Protein AF-A0A0B6YHU2-F1 (afdb_monomer_lite)

Structure (mmCIF, N/CA/C/O backbone):
data_AF-A0A0B6YHU2-F1
#
_entry.id   AF-A0A0B6YHU2-F1
#
loop_
_atom_site.group_PDB
_atom_site.id
_atom_site.type_symbol
_atom_site.label_atom_id
_atom_site.label_alt_id
_atom_site.label_comp_id
_atom_site.label_asym_id
_atom_site.label_entity_id
_atom_site.label_seq_id
_atom_site.pdbx_PDB_ins_code
_atom_site.Cartn_x
_atom_site.Cartn_y
_atom_site.Cartn_z
_atom_site.occupancy
_atom_site.B_iso_or_equiv
_atom_site.auth_seq_id
_atom_site.auth_comp_id
_atom_site.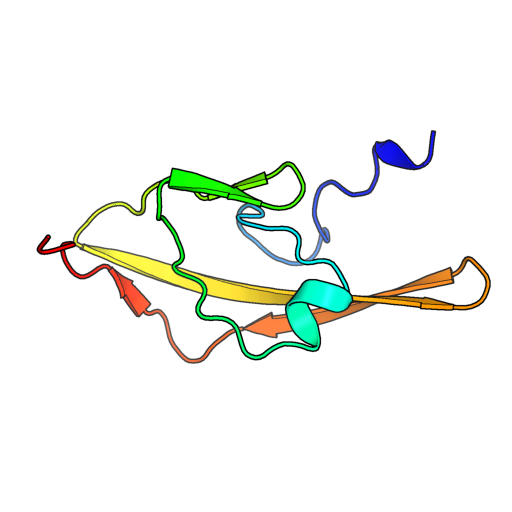auth_asym_id
_atom_site.auth_atom_id
_atom_site.pdbx_PDB_model_num
ATOM 1 N N . SER A 1 1 ? 0.607 13.075 -20.692 1.00 36.97 1 SER A N 1
ATOM 2 C CA . SER A 1 1 ? 1.753 12.606 -19.895 1.00 36.97 1 SER A CA 1
ATOM 3 C C . SER A 1 1 ? 1.410 11.276 -19.244 1.00 36.97 1 SER A C 1
ATOM 5 O O . SER A 1 1 ? 0.284 11.122 -18.773 1.00 36.97 1 SER A O 1
ATOM 7 N N . ALA A 1 2 ? 2.346 10.326 -19.242 1.00 38.28 2 ALA A N 1
ATOM 8 C CA . ALA A 1 2 ? 2.212 8.995 -18.639 1.00 38.28 2 ALA A CA 1
ATOM 9 C C . ALA A 1 2 ? 1.979 9.029 -17.110 1.00 38.28 2 ALA A C 1
ATOM 11 O O . ALA A 1 2 ? 1.545 8.035 -16.533 1.00 38.28 2 ALA A O 1
ATOM 12 N N . ASP A 1 3 ? 2.165 10.189 -16.474 1.00 43.75 3 ASP A N 1
ATOM 13 C CA . ASP A 1 3 ? 2.041 10.385 -15.023 1.00 43.75 3 ASP A CA 1
ATOM 14 C C . ASP A 1 3 ? 0.622 10.239 -14.457 1.00 43.75 3 ASP A C 1
ATOM 16 O O . ASP A 1 3 ? 0.447 9.989 -13.267 1.00 43.75 3 ASP A O 1
ATOM 20 N N . VAL A 1 4 ? -0.424 10.352 -15.281 1.00 41.06 4 VAL A N 1
ATOM 21 C CA . VAL A 1 4 ? -1.814 10.354 -14.777 1.00 41.06 4 VAL A CA 1
ATOM 22 C C . VAL A 1 4 ? -2.382 8.934 -14.599 1.00 41.06 4 VAL A C 1
AT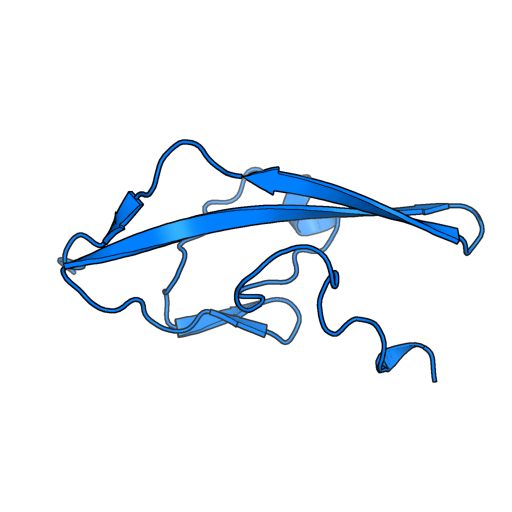OM 24 O O . VAL A 1 4 ? -3.376 8.747 -13.897 1.00 41.06 4 VAL A O 1
ATOM 27 N N . ARG A 1 5 ? -1.738 7.901 -15.167 1.00 41.75 5 ARG A N 1
ATOM 28 C CA . ARG A 1 5 ? -2.247 6.512 -15.178 1.00 41.75 5 ARG A CA 1
ATOM 29 C C . ARG A 1 5 ? -1.651 5.583 -14.113 1.00 41.75 5 ARG A C 1
ATOM 31 O O . ARG A 1 5 ? -1.949 4.397 -14.124 1.00 41.75 5 ARG A O 1
ATOM 38 N N . LYS A 1 6 ? -0.898 6.109 -13.138 1.00 47.44 6 LYS A N 1
ATOM 39 C CA . LYS A 1 6 ? -0.601 5.384 -11.882 1.00 47.44 6 LYS A CA 1
ATOM 40 C C . LYS A 1 6 ? -1.781 5.380 -10.895 1.00 47.44 6 LYS A C 1
ATOM 42 O O . LYS A 1 6 ? -1.695 4.813 -9.812 1.00 47.44 6 LYS A O 1
ATOM 47 N N . LYS A 1 7 ? -2.911 6.003 -11.248 1.00 47.41 7 LYS A N 1
ATOM 48 C CA . LYS A 1 7 ? -4.120 6.003 -10.422 1.00 47.41 7 LYS A CA 1
ATOM 49 C C . LYS A 1 7 ? -4.847 4.664 -10.543 1.00 47.41 7 LYS A C 1
ATOM 51 O O . LYS A 1 7 ? -5.673 4.500 -11.430 1.00 47.41 7 LYS A O 1
ATOM 56 N N . ARG A 1 8 ? -4.586 3.789 -9.566 1.00 54.91 8 ARG A N 1
ATOM 57 C CA . ARG A 1 8 ? -5.298 2.532 -9.280 1.00 54.91 8 ARG A CA 1
ATOM 58 C C . ARG A 1 8 ? -5.086 1.452 -10.341 1.00 54.91 8 ARG A C 1
ATOM 60 O O . ARG A 1 8 ? -5.449 1.610 -11.501 1.00 54.91 8 ARG A O 1
ATOM 67 N N . PHE A 1 9 ? -4.592 0.292 -9.920 1.00 62.66 9 PHE A N 1
ATOM 68 C CA . PHE A 1 9 ? -4.883 -0.919 -10.675 1.00 62.66 9 PHE A CA 1
ATOM 69 C C . PHE A 1 9 ? -6.405 -1.114 -10.616 1.00 62.66 9 PHE A C 1
ATOM 71 O O . PHE A 1 9 ? -6.948 -1.386 -9.548 1.00 62.66 9 PHE A O 1
ATOM 78 N N . ALA A 1 10 ? -7.098 -0.889 -11.736 1.00 60.00 10 ALA A N 1
ATOM 79 C CA . ALA A 1 10 ? -8.560 -0.779 -11.795 1.00 60.00 10 ALA A CA 1
ATOM 80 C C . ALA A 1 10 ? -9.317 -2.023 -11.282 1.00 60.00 10 ALA A C 1
ATOM 82 O O . ALA A 1 10 ? -10.518 -1.944 -11.050 1.00 60.00 10 ALA A O 1
ATOM 83 N N . GLY A 1 11 ? -8.626 -3.151 -11.087 1.00 72.06 11 GLY A N 1
ATOM 84 C CA . GLY A 1 11 ? -9.208 -4.406 -10.615 1.00 72.06 11 GLY A CA 1
ATOM 85 C C . GLY A 1 11 ? -9.159 -4.655 -9.104 1.00 72.06 11 GLY A C 1
ATOM 86 O O . GLY A 1 11 ? -9.726 -5.651 -8.671 1.00 72.06 11 GLY A O 1
ATOM 87 N N . VAL A 1 12 ? -8.498 -3.812 -8.299 1.00 81.69 12 VAL A N 1
ATOM 88 C CA . VAL A 1 12 ? -8.372 -4.039 -6.844 1.00 81.69 12 VAL A CA 1
ATOM 89 C C . VAL A 1 12 ? -9.108 -2.940 -6.065 1.00 81.69 12 VAL A C 1
ATOM 91 O O . VAL A 1 12 ? -8.842 -1.755 -6.294 1.00 81.69 12 VAL A O 1
ATOM 94 N N . PRO A 1 13 ? -10.037 -3.294 -5.155 1.00 84.00 13 PRO A N 1
ATOM 95 C CA . PRO A 1 13 ? -10.782 -2.315 -4.372 1.00 84.00 13 PRO A CA 1
ATOM 96 C C . PRO A 1 13 ? -9.890 -1.595 -3.351 1.00 84.00 13 PRO A C 1
ATOM 98 O O . PRO A 1 13 ? -8.882 -2.123 -2.889 1.00 84.00 13 PRO A O 1
ATOM 101 N N . GLY A 1 14 ? -10.308 -0.391 -2.953 1.00 86.12 14 GLY A N 1
ATOM 102 C CA . GLY A 1 14 ? -9.661 0.393 -1.898 1.00 86.12 14 GLY A CA 1
ATOM 103 C C . GLY A 1 14 ? -8.875 1.604 -2.404 1.00 86.12 14 GLY A C 1
ATOM 104 O O . GLY A 1 14 ? -9.155 2.168 -3.468 1.00 86.12 14 GLY A O 1
ATOM 105 N N . TYR A 1 15 ? -7.917 2.053 -1.594 1.00 88.56 15 TYR A N 1
ATOM 106 C CA . TYR A 1 15 ? -6.996 3.139 -1.927 1.00 88.56 15 TYR A CA 1
ATOM 107 C C . TYR A 1 15 ? -5.548 2.661 -1.782 1.00 88.56 15 TYR A C 1
ATOM 109 O O . TYR A 1 15 ? -5.263 1.713 -1.056 1.00 88.56 15 TYR A O 1
ATOM 117 N N . VAL A 1 16 ? -4.631 3.318 -2.489 1.00 90.31 16 VAL A N 1
ATOM 118 C CA . VAL A 1 16 ? -3.202 3.001 -2.419 1.00 90.31 16 VAL A CA 1
ATOM 119 C C . VAL A 1 16 ? -2.599 3.722 -1.221 1.00 90.31 16 VAL A C 1
ATOM 121 O O . VAL A 1 16 ? -2.689 4.946 -1.132 1.00 90.31 16 VAL A O 1
ATOM 124 N N . THR A 1 17 ? -1.998 2.955 -0.315 1.00 92.06 17 THR A N 1
ATOM 125 C CA . THR A 1 17 ? -1.442 3.465 0.947 1.00 92.06 17 THR A CA 1
ATOM 126 C C . THR A 1 17 ? 0.068 3.726 0.867 1.00 92.06 17 THR A C 1
ATOM 128 O O . THR A 1 17 ? 0.607 4.510 1.640 1.00 92.06 17 THR A O 1
ATOM 131 N N . ALA A 1 18 ? 0.749 3.101 -0.099 1.00 91.88 18 ALA A N 1
ATOM 132 C CA . ALA A 1 18 ? 2.167 3.291 -0.374 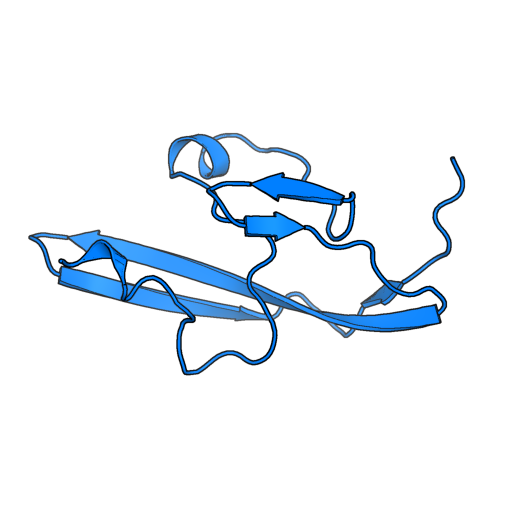1.00 91.88 18 ALA A CA 1
ATOM 133 C C . ALA A 1 18 ? 2.522 2.856 -1.805 1.00 91.88 18 ALA A C 1
ATOM 135 O O . ALA A 1 18 ? 1.949 1.897 -2.322 1.00 91.88 18 ALA A O 1
ATOM 136 N N . GLU A 1 19 ? 3.516 3.512 -2.405 1.00 90.19 19 GLU A N 1
ATOM 137 C CA . GLU A 1 19 ? 4.287 2.976 -3.534 1.00 90.19 19 GLU A CA 1
ATOM 138 C C . GLU A 1 19 ? 5.722 2.722 -3.061 1.00 90.19 19 GLU A C 1
ATOM 140 O O . GLU A 1 19 ? 6.383 3.612 -2.521 1.00 90.19 19 GLU A O 1
ATOM 145 N N . LEU A 1 20 ? 6.187 1.483 -3.232 1.00 87.12 20 LEU A N 1
ATOM 146 C CA . LEU A 1 20 ? 7.530 1.049 -2.860 1.00 87.12 20 LEU A CA 1
ATOM 147 C C . LEU A 1 20 ? 8.368 0.894 -4.128 1.00 87.12 20 LEU A C 1
ATOM 149 O O . LEU A 1 20 ? 7.982 0.179 -5.053 1.00 87.12 20 LEU A O 1
ATOM 153 N N . SER A 1 21 ? 9.525 1.554 -4.171 1.00 86.12 21 SER A N 1
ATOM 154 C CA . SER A 1 21 ? 10.472 1.386 -5.276 1.00 86.12 21 SER A CA 1
ATOM 155 C C . SER A 1 21 ? 11.137 0.001 -5.221 1.00 86.12 21 SER A C 1
ATOM 157 O O . SER A 1 21 ? 11.178 -0.609 -4.148 1.00 86.12 21 SER A O 1
ATOM 159 N N . PRO A 1 22 ? 11.746 -0.489 -6.317 1.00 83.50 22 PRO A N 1
ATOM 160 C CA . PRO A 1 22 ? 12.483 -1.755 -6.304 1.00 83.50 22 PRO A CA 1
ATOM 161 C C . PRO A 1 22 ? 13.543 -1.849 -5.192 1.00 83.50 22 PRO A C 1
ATOM 163 O O . PRO A 1 22 ? 13.717 -2.907 -4.593 1.00 83.50 22 PRO A O 1
ATOM 166 N N . VAL A 1 23 ? 14.192 -0.729 -4.850 1.00 81.75 23 VAL A N 1
ATOM 167 C CA . VAL A 1 23 ? 15.172 -0.647 -3.751 1.00 81.75 23 VAL A CA 1
ATOM 168 C C . VAL A 1 23 ? 14.519 -0.858 -2.380 1.00 81.75 23 VAL A C 1
ATOM 170 O O . VAL A 1 23 ? 15.139 -1.398 -1.468 1.00 81.75 23 VAL A O 1
ATOM 173 N N . ASN A 1 24 ? 13.259 -0.450 -2.211 1.00 79.56 24 ASN A N 1
ATOM 174 C CA . ASN A 1 24 ? 12.526 -0.680 -0.967 1.00 79.56 24 ASN A CA 1
ATOM 175 C C . ASN A 1 24 ? 12.096 -2.141 -0.808 1.00 79.56 24 ASN A C 1
ATOM 177 O O . ASN A 1 24 ? 11.954 -2.587 0.324 1.00 79.56 24 ASN A O 1
ATOM 181 N N . VAL A 1 25 ? 11.892 -2.863 -1.916 1.00 75.12 25 VAL A N 1
ATOM 182 C CA . VAL A 1 25 ? 11.469 -4.273 -1.915 1.00 75.12 25 VAL A CA 1
ATOM 183 C C . VAL A 1 25 ? 12.656 -5.223 -1.734 1.00 75.12 25 VAL A C 1
ATOM 185 O O . VAL A 1 25 ? 12.514 -6.260 -1.094 1.00 75.12 25 VAL A O 1
ATOM 188 N N . SER A 1 26 ? 13.835 -4.878 -2.263 1.00 79.75 26 SER A N 1
ATOM 189 C CA . SER A 1 26 ? 15.042 -5.709 -2.123 1.00 79.75 26 SER A CA 1
ATOM 190 C C . SER A 1 26 ? 15.597 -5.747 -0.696 1.00 79.75 26 SER A C 1
ATOM 192 O O . SER A 1 26 ? 16.332 -6.666 -0.338 1.00 79.75 26 SER A O 1
ATOM 194 N N . GLN A 1 27 ? 15.231 -4.773 0.136 1.00 78.88 27 GLN A N 1
ATOM 195 C CA . GLN A 1 27 ? 15.554 -4.745 1.555 1.00 78.88 27 GLN A CA 1
ATOM 196 C C . GLN A 1 27 ? 14.344 -5.228 2.352 1.00 78.88 27 GLN A C 1
ATOM 198 O O . GLN A 1 27 ? 13.255 -4.674 2.222 1.00 78.88 27 GLN A O 1
ATOM 203 N N . ARG A 1 28 ? 14.524 -6.223 3.229 1.00 73.50 28 ARG A N 1
ATOM 204 C CA . ARG A 1 28 ? 13.479 -6.601 4.190 1.00 73.50 28 ARG A CA 1
ATOM 205 C C . ARG A 1 28 ? 13.235 -5.417 5.130 1.00 73.50 28 ARG A C 1
ATOM 207 O O . ARG A 1 28 ? 14.025 -5.182 6.039 1.00 73.50 28 ARG A O 1
ATOM 214 N N . ARG A 1 29 ? 12.164 -4.661 4.886 1.00 76.00 29 ARG A N 1
ATOM 215 C CA . ARG A 1 29 ? 11.745 -3.517 5.701 1.00 76.00 29 ARG A CA 1
ATOM 216 C C . ARG A 1 29 ? 10.401 -3.797 6.344 1.00 76.00 29 ARG A C 1
ATOM 218 O O . ARG A 1 29 ? 9.502 -4.342 5.707 1.00 76.00 29 ARG A O 1
ATOM 225 N N . GLU A 1 30 ? 10.272 -3.395 7.600 1.00 83.44 30 GLU A N 1
ATOM 226 C CA . GLU A 1 30 ? 8.973 -3.330 8.251 1.00 83.44 30 GLU A CA 1
ATOM 227 C C . GLU A 1 30 ? 8.157 -2.189 7.646 1.00 83.44 30 GLU A C 1
ATOM 229 O O . GLU A 1 30 ? 8.669 -1.099 7.376 1.00 83.44 30 GLU A O 1
ATOM 234 N N . PHE A 1 31 ? 6.880 -2.463 7.403 1.00 85.38 31 PHE A N 1
ATOM 235 C CA . PHE A 1 31 ? 5.924 -1.499 6.890 1.00 85.38 31 PHE A CA 1
ATOM 236 C C . PHE A 1 31 ? 4.650 -1.591 7.722 1.00 85.38 31 PHE A C 1
ATOM 238 O O . PHE A 1 31 ? 4.050 -2.661 7.826 1.00 85.38 31 PHE A O 1
ATOM 245 N N . ILE A 1 32 ? 4.250 -0.468 8.315 1.00 89.88 32 ILE A N 1
ATOM 246 C CA . ILE A 1 32 ? 3.057 -0.370 9.155 1.00 89.88 32 ILE A CA 1
ATOM 247 C C . ILE A 1 32 ? 1.958 0.259 8.310 1.00 89.88 32 ILE A C 1
ATOM 249 O O . ILE A 1 32 ? 2.109 1.381 7.842 1.00 89.88 32 ILE A O 1
ATOM 253 N N . VAL A 1 33 ? 0.852 -0.449 8.097 1.00 89.44 33 VAL A N 1
ATOM 254 C CA . VAL A 1 33 ? -0.322 0.118 7.419 1.00 89.44 33 VAL A CA 1
ATOM 255 C C . VAL A 1 33 ? -1.058 1.034 8.397 1.00 89.44 33 VAL A C 1
ATOM 257 O O . VAL A 1 33 ? -1.420 0.607 9.489 1.00 89.44 33 VAL A O 1
ATOM 260 N N . GLY A 1 34 ? -1.298 2.275 7.982 1.00 92.06 34 GLY A N 1
ATOM 261 C CA . GLY A 1 34 ? -2.010 3.291 8.750 1.00 92.06 34 GLY A CA 1
ATOM 262 C C . GLY A 1 34 ? -1.186 4.089 9.746 1.00 92.06 34 GLY A C 1
ATOM 263 O O . GLY A 1 34 ? -1.723 4.514 10.762 1.00 92.06 34 GLY A O 1
ATOM 264 N N . ASP A 1 35 ? 0.097 4.311 9.468 1.00 92.75 35 ASP A N 1
ATOM 265 C CA . ASP A 1 35 ? 0.980 5.103 10.333 1.00 92.75 35 ASP A CA 1
ATOM 266 C C . ASP A 1 35 ? 0.951 6.621 10.054 1.00 92.75 35 ASP A C 1
ATOM 268 O O . ASP A 1 35 ? 1.764 7.371 10.592 1.00 92.75 35 ASP A O 1
ATOM 272 N N . GLY A 1 36 ? 0.062 7.079 9.169 1.00 93.12 36 GLY A N 1
ATOM 273 C CA . GLY A 1 36 ? -0.114 8.485 8.804 1.00 93.12 36 GLY A CA 1
ATOM 274 C C . GLY A 1 36 ? 0.963 9.057 7.874 1.00 93.12 36 GLY A C 1
ATOM 275 O O . GLY A 1 36 ? 0.825 10.194 7.415 1.00 93.12 36 GLY A O 1
ATOM 276 N N . LYS A 1 37 ? 2.028 8.306 7.554 1.00 93.31 37 LYS A N 1
ATOM 277 C CA . LYS A 1 37 ? 3.161 8.810 6.757 1.00 93.31 37 LYS A CA 1
ATOM 278 C C . LYS A 1 37 ? 2.905 8.735 5.252 1.00 93.31 37 LYS A C 1
ATOM 280 O O . LYS A 1 37 ? 1.948 8.125 4.7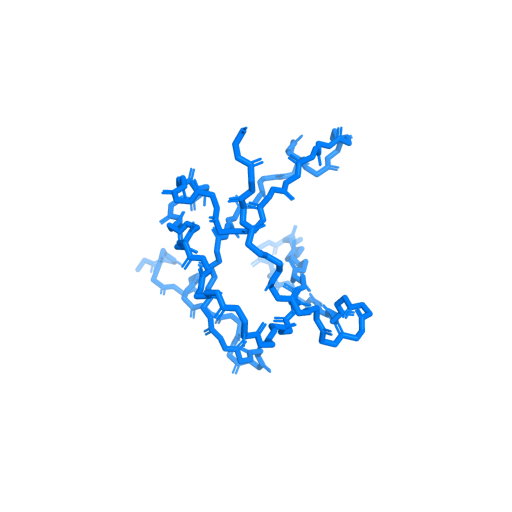87 1.00 93.31 37 LYS A O 1
ATOM 285 N N . SER A 1 38 ? 3.772 9.371 4.464 1.00 92.00 38 SER A N 1
ATOM 286 C CA . SER A 1 38 ? 3.705 9.326 2.998 1.00 92.00 38 SER A CA 1
ATOM 287 C C . SER A 1 38 ? 4.780 8.424 2.393 1.00 92.00 38 SER A C 1
ATOM 289 O O . SER A 1 38 ? 5.949 8.515 2.765 1.00 92.00 38 SER A O 1
ATOM 291 N N . TYR A 1 39 ? 4.399 7.606 1.411 1.00 90.00 39 TYR A N 1
ATOM 292 C CA . TYR A 1 39 ? 5.273 6.656 0.720 1.00 90.00 39 TYR A CA 1
ATOM 293 C C . TYR A 1 39 ? 5.027 6.699 -0.787 1.00 90.00 39 TYR A C 1
ATOM 295 O O . TYR A 1 39 ? 3.922 6.416 -1.252 1.00 90.00 39 TYR A O 1
ATOM 303 N N . GLY A 1 40 ? 6.054 7.064 -1.560 1.00 86.00 40 GLY A N 1
ATOM 304 C CA . GLY A 1 40 ? 5.966 7.104 -3.024 1.00 86.00 40 GLY A CA 1
ATOM 305 C C . GLY A 1 40 ? 4.842 8.008 -3.552 1.00 86.00 40 GLY A C 1
ATOM 306 O O . GLY A 1 40 ? 4.222 7.697 -4.560 1.00 86.00 40 GLY A O 1
ATOM 307 N N . GLY A 1 41 ? 4.543 9.103 -2.845 1.00 88.81 41 GLY A N 1
ATOM 308 C CA . GLY A 1 41 ? 3.478 10.049 -3.205 1.00 88.81 41 GLY A CA 1
ATOM 309 C C . GLY A 1 41 ? 2.078 9.693 -2.688 1.00 88.81 41 GLY A C 1
ATOM 310 O O . GLY A 1 41 ? 1.141 10.452 -2.929 1.00 88.81 41 GLY A O 1
ATOM 311 N N . TYR A 1 42 ? 1.924 8.587 -1.955 1.00 89.88 42 TYR A N 1
ATOM 312 C CA . TYR A 1 42 ? 0.658 8.176 -1.339 1.00 89.88 42 TYR A CA 1
ATOM 313 C C . TYR A 1 42 ? 0.675 8.394 0.169 1.00 89.88 42 TYR A C 1
ATOM 315 O O . TYR A 1 42 ? 1.693 8.160 0.811 1.00 89.88 42 TYR A O 1
ATOM 323 N N . VAL A 1 43 ? -0.463 8.807 0.731 1.00 92.25 43 VAL A N 1
ATOM 324 C CA . VAL A 1 43 ? -0.642 8.976 2.179 1.00 92.25 43 VAL A CA 1
ATOM 325 C C . VAL A 1 43 ? -1.173 7.680 2.787 1.00 92.25 43 VAL A C 1
ATOM 327 O O . VAL A 1 43 ? -2.257 7.216 2.420 1.00 92.25 43 VAL A O 1
ATOM 330 N N . ASN A 1 44 ? -0.445 7.142 3.759 1.00 94.00 44 ASN A N 1
ATOM 331 C CA . ASN A 1 44 ? -0.793 5.954 4.523 1.00 94.00 44 ASN A CA 1
ATOM 332 C C . ASN A 1 44 ? -1.750 6.299 5.670 1.00 94.00 44 ASN A C 1
ATOM 334 O O . ASN A 1 44 ? -1.353 6.353 6.830 1.00 94.00 44 ASN A O 1
ATOM 338 N N . LYS A 1 45 ? -3.001 6.616 5.325 1.00 92.31 45 LYS A N 1
ATOM 339 C CA . LYS A 1 45 ? -4.007 7.133 6.268 1.00 92.31 45 LYS A CA 1
ATOM 340 C C . LYS A 1 45 ? -4.187 6.231 7.486 1.00 92.31 45 LYS A C 1
ATOM 342 O O . LYS A 1 45 ? -4.295 5.019 7.328 1.00 92.31 45 LYS A O 1
ATOM 347 N N . GLU A 1 46 ? -4.304 6.848 8.658 1.00 92.56 46 GLU A N 1
ATOM 348 C CA . GLU A 1 46 ? -4.601 6.156 9.913 1.00 92.56 46 GLU A CA 1
ATOM 349 C C . GLU A 1 46 ? -5.820 5.236 9.783 1.00 92.56 46 GLU A C 1
ATOM 351 O O . GLU A 1 46 ? -6.848 5.609 9.205 1.00 92.56 46 GLU A O 1
ATOM 356 N N . LEU A 1 47 ? -5.691 4.016 10.310 1.00 89.38 47 LEU A N 1
ATOM 357 C CA . LEU A 1 47 ? -6.789 3.055 10.326 1.00 89.38 47 LEU A CA 1
ATOM 358 C C . LEU A 1 47 ? -7.804 3.430 11.406 1.00 89.38 47 LEU A C 1
ATOM 360 O O . LEU A 1 47 ? -7.458 3.850 12.510 1.00 89.38 47 LEU A O 1
ATOM 364 N N . GLN A 1 48 ? -9.079 3.219 11.097 1.00 89.25 48 GLN A N 1
ATOM 365 C CA . GLN A 1 48 ? -10.142 3.307 12.086 1.00 89.25 48 GLN A CA 1
ATOM 366 C C . GLN A 1 48 ? -10.019 2.130 13.045 1.00 89.25 48 GLN A C 1
ATOM 368 O O . GLN A 1 48 ? -9.776 1.002 12.622 1.00 89.25 48 GLN A O 1
ATOM 373 N N . ARG A 1 49 ? -10.206 2.395 14.340 1.00 84.81 49 ARG A N 1
ATOM 374 C CA . ARG A 1 49 ? -10.195 1.356 15.373 1.00 84.81 49 ARG A CA 1
ATOM 375 C C . ARG A 1 49 ? -11.356 0.379 15.171 1.00 84.81 49 ARG A C 1
ATOM 377 O O . ARG A 1 49 ? -12.409 0.751 14.655 1.00 84.81 49 ARG A O 1
ATOM 384 N N . SER A 1 50 ? -11.154 -0.860 15.616 1.00 83.12 50 SER A N 1
ATOM 385 C CA . SER A 1 50 ? -12.163 -1.930 15.605 1.00 83.12 50 SER A CA 1
ATOM 386 C C . SER A 1 50 ? -12.828 -2.174 14.242 1.00 83.12 50 SER A C 1
ATOM 388 O O . SER A 1 50 ? -14.018 -2.472 14.162 1.00 83.12 50 SER A O 1
ATOM 390 N N . SER A 1 51 ? -12.067 -2.007 13.160 1.00 86.06 51 SER A N 1
ATOM 391 C CA . SER A 1 51 ? -12.514 -2.198 11.783 1.00 86.06 51 SER A CA 1
ATOM 392 C C . SER A 1 51 ? -11.759 -3.349 11.116 1.00 86.06 51 SER A C 1
ATOM 394 O O . SER A 1 51 ? -10.641 -3.699 11.499 1.00 86.06 51 SER A O 1
ATOM 396 N N . TYR A 1 52 ? -12.377 -3.952 10.101 1.00 85.44 52 TYR A N 1
ATOM 397 C CA . TYR A 1 52 ? -11.775 -5.030 9.321 1.00 85.44 52 TYR A CA 1
ATOM 398 C C . TYR A 1 52 ? -11.175 -4.488 8.031 1.00 85.44 52 TYR A C 1
ATOM 400 O O . TYR A 1 52 ? -11.857 -3.822 7.251 1.00 85.44 52 TYR A O 1
ATOM 408 N N . TYR A 1 53 ? -9.916 -4.835 7.780 1.00 88.38 53 TYR A N 1
ATOM 409 C CA . TYR A 1 53 ? -9.203 -4.414 6.581 1.00 88.38 53 TYR A CA 1
ATOM 410 C C . TYR A 1 53 ? -8.738 -5.613 5.764 1.00 88.38 53 TYR A C 1
ATOM 412 O O . TYR A 1 53 ? -8.232 -6.602 6.296 1.00 88.38 53 TYR A O 1
ATOM 420 N N . MET A 1 54 ? -8.878 -5.496 4.446 1.00 89.81 54 MET A N 1
ATOM 421 C CA . MET A 1 54 ? -8.229 -6.375 3.479 1.00 89.81 54 MET A CA 1
ATOM 422 C C . MET A 1 54 ? -7.034 -5.633 2.899 1.00 89.81 54 MET A C 1
ATOM 424 O O . MET A 1 54 ? -7.185 -4.524 2.383 1.00 89.81 54 MET A O 1
ATOM 428 N N . VAL A 1 55 ? -5.853 -6.240 2.977 1.00 88.69 55 VAL A N 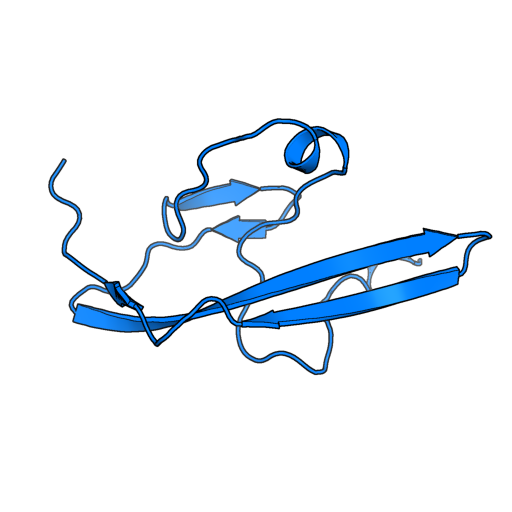1
ATOM 429 C CA . VAL A 1 55 ? -4.638 -5.666 2.401 1.00 88.69 55 VAL A CA 1
ATOM 4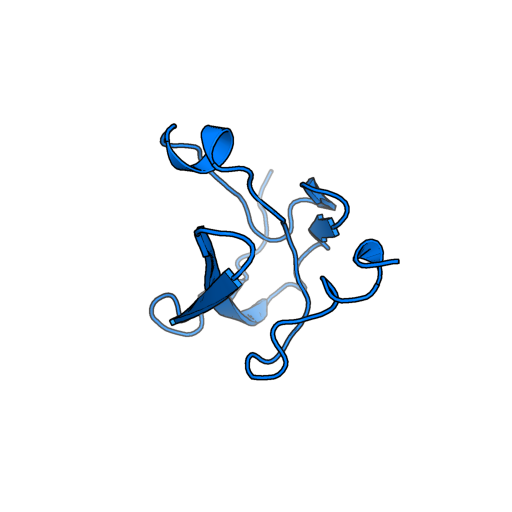30 C C . VAL A 1 55 ? -4.312 -6.410 1.117 1.00 88.69 55 VAL A C 1
ATOM 432 O O . VAL A 1 55 ? -4.182 -7.634 1.109 1.00 88.69 55 VAL A O 1
ATOM 435 N N . TYR A 1 56 ? -4.162 -5.657 0.036 1.00 90.38 56 TYR A N 1
ATOM 436 C CA . TYR A 1 56 ? -3.735 -6.164 -1.259 1.00 90.38 56 TYR A CA 1
ATOM 437 C C . TYR A 1 56 ? -2.341 -5.628 -1.554 1.00 90.38 56 TYR A C 1
ATOM 439 O O . TYR A 1 56 ? -2.089 -4.435 -1.374 1.00 90.38 56 TYR A O 1
ATOM 447 N N . TYR A 1 57 ? -1.447 -6.491 -2.029 1.00 88.25 57 TYR A N 1
ATOM 448 C CA . TYR A 1 57 ? -0.183 -6.057 -2.612 1.00 88.25 57 TYR A CA 1
ATOM 449 C C . TYR A 1 57 ? -0.247 -6.225 -4.125 1.00 88.25 57 TYR A C 1
ATOM 451 O O . TYR A 1 57 ? -0.791 -7.202 -4.643 1.00 88.25 57 TYR A O 1
ATOM 459 N N . ILE A 1 58 ? 0.292 -5.236 -4.831 1.00 89.62 58 ILE A N 1
ATOM 460 C CA . ILE A 1 58 ? 0.313 -5.178 -6.289 1.00 89.62 58 ILE A CA 1
ATOM 461 C C . ILE A 1 58 ? 1.775 -5.067 -6.702 1.00 89.62 58 ILE A C 1
ATOM 463 O O . ILE A 1 58 ? 2.495 -4.192 -6.223 1.00 89.62 58 ILE A O 1
ATOM 467 N N . VAL A 1 59 ? 2.206 -5.951 -7.593 1.00 88.50 59 VAL A N 1
ATOM 468 C CA . VAL A 1 59 ? 3.537 -5.927 -8.195 1.00 88.50 59 VAL A CA 1
ATOM 469 C C . VAL A 1 59 ? 3.390 -5.440 -9.627 1.00 88.50 59 VAL A C 1
ATOM 471 O O . VAL A 1 59 ? 2.637 -6.016 -10.412 1.00 88.50 59 VAL A O 1
ATOM 474 N N . LEU A 1 60 ? 4.117 -4.377 -9.958 1.00 87.69 60 LEU A N 1
ATOM 475 C CA . LEU A 1 60 ? 4.226 -3.856 -11.314 1.00 87.69 60 LEU A CA 1
ATOM 476 C C . LEU A 1 60 ? 5.599 -4.232 -11.869 1.00 87.69 60 LEU A C 1
ATOM 478 O O . LEU A 1 60 ? 6.614 -3.999 -11.215 1.00 87.69 60 LEU A O 1
ATOM 482 N N . SER A 1 61 ? 5.627 -4.791 -13.075 1.00 84.75 61 SER A N 1
ATOM 483 C CA . SER A 1 61 ? 6.861 -5.096 -13.798 1.00 84.75 61 SER A CA 1
ATOM 484 C C . SER A 1 61 ? 6.887 -4.327 -15.112 1.00 84.75 61 SER A C 1
ATOM 486 O O . SER A 1 61 ? 5.924 -4.383 -15.879 1.00 84.75 61 SER A O 1
ATOM 488 N N . LEU A 1 62 ? 7.981 -3.605 -15.356 1.00 84.75 62 LEU A N 1
ATOM 489 C CA . LEU A 1 62 ? 8.223 -2.852 -16.583 1.00 84.75 62 LEU A CA 1
ATOM 490 C C . LEU A 1 62 ? 9.336 -3.542 -17.372 1.00 84.75 62 LEU A C 1
ATOM 492 O O . LEU A 1 62 ? 10.478 -3.590 -16.916 1.00 84.75 62 LEU A O 1
ATOM 496 N N . LEU A 1 63 ? 9.013 -4.035 -18.565 1.00 85.69 63 LEU A N 1
ATOM 497 C CA . LEU A 1 63 ? 9.981 -4.616 -19.493 1.00 85.69 63 LEU A CA 1
ATOM 498 C C . LEU A 1 63 ? 9.744 -4.036 -20.885 1.00 85.69 63 LEU A C 1
ATOM 500 O O . LEU A 1 63 ? 8.627 -4.099 -21.389 1.00 85.69 63 LEU A O 1
ATOM 504 N N . ASN A 1 64 ? 10.783 -3.477 -21.510 1.00 89.38 64 ASN A N 1
ATOM 505 C CA . ASN A 1 64 ? 10.716 -2.900 -22.861 1.00 89.38 64 ASN A CA 1
ATOM 506 C C . ASN A 1 64 ? 9.533 -1.929 -23.047 1.00 89.38 64 ASN A C 1
ATOM 508 O O . ASN A 1 64 ? 8.768 -2.039 -24.002 1.00 89.38 64 ASN A O 1
ATOM 512 N N . SER A 1 65 ? 9.353 -1.004 -22.098 1.00 85.69 65 SER A N 1
ATOM 513 C CA . SER A 1 65 ? 8.246 -0.030 -22.072 1.00 85.69 65 SER A CA 1
ATOM 514 C C . SER A 1 65 ? 6.839 -0.630 -21.920 1.00 85.69 65 SER A C 1
ATOM 516 O O . SER A 1 65 ? 5.855 0.106 -21.987 1.00 85.69 65 SER A O 1
ATOM 518 N N . ASN A 1 66 ? 6.726 -1.937 -21.677 1.00 84.75 66 ASN A N 1
ATOM 519 C CA . ASN A 1 66 ? 5.468 -2.604 -21.384 1.00 84.75 66 ASN A CA 1
ATOM 520 C C . ASN A 1 66 ? 5.328 -2.847 -19.877 1.00 84.75 66 ASN A C 1
ATOM 522 O O . ASN A 1 66 ? 6.186 -3.485 -19.261 1.00 84.75 66 ASN A O 1
ATOM 526 N N . THR A 1 67 ? 4.238 -2.350 -19.293 1.00 85.12 67 THR A N 1
ATOM 527 C CA . THR A 1 67 ? 3.928 -2.536 -17.873 1.00 85.12 67 THR A CA 1
ATOM 528 C C . THR A 1 67 ? 2.933 -3.673 -17.708 1.00 85.12 67 THR A C 1
ATOM 530 O O . THR A 1 67 ? 1.810 -3.607 -18.204 1.00 85.12 67 THR A O 1
ATOM 533 N N . THR A 1 68 ? 3.321 -4.687 -16.945 1.00 87.00 68 THR A N 1
ATOM 534 C CA . THR A 1 68 ? 2.440 -5.765 -16.489 1.00 87.00 68 THR A CA 1
ATOM 535 C C . THR A 1 68 ? 2.195 -5.634 -14.992 1.00 87.00 68 THR A C 1
ATOM 537 O O . THR A 1 68 ? 3.000 -5.047 -14.265 1.00 87.00 68 THR A O 1
ATOM 540 N N . ALA A 1 69 ? 1.063 -6.152 -14.530 1.00 87.12 69 ALA A N 1
ATOM 541 C CA . ALA A 1 69 ? 0.656 -6.068 -13.139 1.00 87.12 69 ALA A CA 1
ATOM 542 C C . ALA A 1 69 ? 0.141 -7.422 -12.658 1.00 87.12 69 ALA A C 1
ATOM 544 O O . ALA A 1 69 ? -0.596 -8.103 -13.370 1.00 87.12 69 ALA A O 1
ATOM 545 N N . SER A 1 70 ? 0.505 -7.777 -11.433 1.00 88.81 70 SER A N 1
ATOM 546 C CA . SER A 1 70 ? -0.063 -8.899 -10.694 1.00 88.81 70 SER A CA 1
ATOM 547 C C . SER A 1 70 ? -0.414 -8.434 -9.289 1.00 88.81 70 SER A C 1
ATOM 549 O O . SER A 1 70 ? 0.178 -7.481 -8.779 1.00 88.81 70 SER A O 1
ATOM 551 N N . TRP A 1 71 ? -1.391 -9.073 -8.661 1.00 90.00 71 TRP A N 1
ATOM 552 C CA . TRP A 1 71 ? -1.834 -8.710 -7.324 1.00 90.00 71 TRP A CA 1
ATOM 553 C C . TRP A 1 71 ? -2.253 -9.941 -6.539 1.00 90.00 71 TRP A C 1
ATOM 555 O O . TRP A 1 71 ? -2.621 -10.971 -7.102 1.00 90.00 71 TRP A O 1
ATOM 565 N N . SER A 1 72 ? -2.192 -9.821 -5.220 1.00 89.25 72 SER A N 1
ATOM 566 C CA . SER A 1 72 ? -2.703 -10.836 -4.312 1.00 89.25 72 SER A CA 1
ATOM 567 C C . SER A 1 72 ? -3.107 -10.202 -2.986 1.00 89.25 72 SER A C 1
ATOM 569 O O . SER A 1 72 ? -2.641 -9.121 -2.612 1.00 89.25 72 SER A O 1
ATOM 571 N N . GLN A 1 73 ? -4.032 -10.860 -2.297 1.00 88.12 73 GLN A N 1
ATOM 572 C CA . GLN A 1 73 ? -4.503 -10.450 -0.985 1.00 88.12 73 GLN A CA 1
ATOM 573 C C . GLN A 1 73 ? -3.628 -11.095 0.097 1.00 88.12 73 GLN A C 1
ATOM 575 O O . GLN A 1 73 ? -3.337 -12.292 0.050 1.00 88.12 73 GLN A O 1
ATOM 580 N N . LEU A 1 74 ? -3.230 -10.318 1.104 1.00 83.44 74 LEU A N 1
ATOM 581 C CA . LEU A 1 74 ? -2.674 -10.867 2.341 1.00 83.44 74 LEU A CA 1
ATOM 582 C C . LEU A 1 74 ? -3.753 -11.676 3.087 1.00 83.44 74 LEU A C 1
ATOM 584 O O . LEU A 1 74 ? -4.944 -11.372 3.009 1.00 83.44 74 LEU A O 1
ATOM 588 N N . ARG A 1 75 ? -3.341 -12.748 3.778 1.00 74.44 75 ARG A N 1
ATOM 589 C CA . ARG A 1 75 ? -4.251 -13.682 4.470 1.00 74.44 75 ARG A CA 1
ATOM 590 C C . ARG A 1 75 ? -5.233 -12.959 5.399 1.00 74.44 75 ARG A C 1
ATOM 592 O O . ARG A 1 75 ? -4.770 -12.192 6.229 1.00 74.44 75 ARG A O 1
ATOM 599 N N . ALA A 1 76 ? -6.513 -13.354 5.307 1.00 60.50 76 ALA A N 1
ATOM 600 C CA . ALA A 1 76 ? -7.677 -12.974 6.126 1.00 60.50 76 ALA A CA 1
ATOM 601 C C . ALA A 1 76 ? -7.861 -11.464 6.387 1.00 60.50 76 ALA A C 1
ATOM 603 O O . ALA A 1 76 ? -6.931 -10.669 6.341 1.00 60.50 76 ALA A O 1
ATOM 604 N N . ALA A 1 77 ? -9.097 -11.033 6.644 1.00 62.25 77 ALA A N 1
ATOM 605 C CA . ALA A 1 77 ? -9.306 -9.660 7.087 1.00 62.25 77 ALA A CA 1
ATOM 606 C C . ALA A 1 77 ? -8.625 -9.472 8.453 1.00 62.25 77 ALA A C 1
ATOM 608 O O . ALA A 1 77 ? -8.904 -10.222 9.391 1.00 62.25 77 ALA A O 1
ATOM 609 N N . ILE A 1 78 ? -7.724 -8.494 8.556 1.00 67.25 78 ILE A N 1
ATOM 610 C CA . ILE A 1 78 ? -7.040 -8.179 9.811 1.00 67.25 78 ILE A CA 1
ATOM 611 C C . ILE A 1 78 ? -7.915 -7.179 10.564 1.00 67.25 78 ILE A C 1
ATOM 613 O O . ILE A 1 78 ? -8.298 -6.141 10.020 1.00 67.25 78 ILE A O 1
ATOM 617 N N . HIS A 1 79 ? -8.256 -7.514 11.807 1.00 66.44 79 HIS A N 1
ATOM 618 C CA . HIS A 1 79 ? -8.941 -6.600 12.710 1.00 66.44 79 HIS A CA 1
ATOM 619 C C . HIS A 1 79 ? -7.935 -5.563 13.212 1.00 66.44 79 HIS A C 1
ATOM 621 O O . HIS A 1 79 ? -6.907 -5.927 13.788 1.00 66.44 79 HIS A O 1
ATOM 627 N N . SER A 1 80 ? -8.215 -4.279 12.994 1.00 62.88 80 SER A N 1
ATOM 628 C CA . SER A 1 80 ? -7.381 -3.206 13.529 1.00 62.88 80 SER A CA 1
ATOM 629 C C . SER A 1 80 ? -7.443 -3.247 15.057 1.00 62.88 80 SER A C 1
ATOM 631 O O . SER A 1 80 ? -8.485 -2.953 15.656 1.00 62.88 80 SER A O 1
ATOM 633 N N . VAL A 1 81 ? -6.337 -3.618 15.693 1.00 64.56 81 VAL A N 1
ATOM 634 C CA . VAL A 1 81 ? -6.182 -3.454 17.138 1.00 64.56 81 VAL A CA 1
ATOM 635 C C . VAL A 1 81 ? -5.919 -1.978 17.452 1.00 64.56 81 VAL A C 1
ATOM 637 O O . VAL A 1 81 ? -5.352 -1.270 16.614 1.00 64.56 81 VAL A O 1
ATOM 640 N N . PRO A 1 82 ? -6.348 -1.474 18.620 1.00 58.72 82 PRO A N 1
ATOM 641 C CA . PRO A 1 82 ? -5.921 -0.162 19.081 1.00 58.72 82 PRO A CA 1
ATOM 642 C C . PRO A 1 82 ? -4.391 -0.087 19.078 1.00 58.72 82 PRO A C 1
ATOM 644 O O . PRO A 1 82 ? -3.729 -0.990 19.581 1.00 58.72 82 PRO A O 1
ATOM 647 N N . PHE A 1 83 ? -3.841 0.976 18.496 1.00 54.66 83 PHE A N 1
ATOM 648 C CA . PHE A 1 83 ? -2.432 1.308 18.671 1.00 54.66 83 PHE A CA 1
ATOM 649 C C . PHE A 1 83 ? -2.217 1.717 20.135 1.00 54.66 83 PHE A C 1
ATOM 651 O O . PHE A 1 83 ? -2.843 2.683 20.583 1.00 54.66 83 PHE A O 1
ATOM 658 N N . ASP A 1 84 ? -1.400 0.949 20.860 1.00 51.25 84 ASP A N 1
ATOM 659 C CA . ASP A 1 84 ? -0.946 1.241 22.224 1.00 51.25 84 ASP A CA 1
ATOM 660 C C . ASP A 1 84 ? 0.513 1.739 22.130 1.00 51.25 84 ASP A C 1
ATOM 662 O O . ASP A 1 84 ? 1.376 0.942 21.746 1.00 51.25 84 ASP A O 1
ATOM 666 N N . PRO A 1 85 ? 0.761 3.056 22.289 1.00 53.91 85 PRO A N 1
ATOM 667 C CA . PRO A 1 85 ? 2.064 3.691 22.068 1.00 53.91 85 PRO A CA 1
ATOM 668 C C . PRO A 1 85 ? 3.141 3.326 23.097 1.00 53.91 85 PRO A C 1
ATOM 670 O O . PRO A 1 85 ? 2.804 3.097 24.278 1.00 53.91 85 PRO A O 1
#

Secondary structure (DSSP, 8-state):
-GGGGGS--TTS-S-------HHHHHS-----TTSS-EETTEE-PPPPTT-EE--EEEEEEEETTEEEEEEEEPSSPEE-PPP--

Sequence (85 aa):
SADVRKKRFAGVPGYVTAELSPVNVSQRREFIVGDGKSYGGYVNKELQRSSYYMVYYIVLSLLNSNTTASWSQLRAAIHSVPFDP

pLDDT: mean 78.94, std 15.31, range [36.97, 94.0]

InterPro domains:
  IPR051622 Receptor-type Tyrosine-protein Phosphatases [PTHR24051] (10-70)
  IPR057598 Receptor-type tyrosine-protein phosphatase U-like, Fn3 domain [PF23144] (10-67)

Radius of gyration: 14.37 Å; chains: 1; bounding box: 28×26×45 Å

Foldseek 3Di:
DCVVPVADPVPDDDHDQADADPVRVVDPDDDDQQPQDYHPNHGSHHDDAQDWDKDKDKDWDADPNDIDIDMDIDPDTDGHHDDDD

Organism: NCBI:txid1028688